Protein AF-A0AAW9BDJ7-F1 (afdb_monomer)

Secondary structure (DSSP, 8-state):
-HHHHHHHHHHHHHHHHHHHHHHHH-SSHHHHHHHHHHHHHHHHHHHHHHHHS-HHHHHHHHHHHHHHHHHHHHHHHHT--GGG----THHHHHHHHHHHHHHHHHHT-

Foldseek 3Di:
DVVVVVVVVVLVVVLVVQLVVLVVPDPDPVSSVVSNVVSVVVSVVVVVVVVVPPVVVVCVVVVLLVVLLVQLLVCLVVVHDLVPQPDDDPSNVSSSNSNVVNVVVVVVD

Sequence (109 aa):
MQRIVDLALVVILTSVCSVAWIFFSTKSIWVFFELFVFTMLGFGLLYGLLQKADPKHFDFVLNHIDEIKKEGKDACLSGAPKESNPYSGVDGDLWEAGYTASNNKKIKQ

Solvent-accessible surface area (backbone atoms only — not comparable to full-atom values): 6002 Å² total; per-residue (Å²): 113,68,68,61,53,54,52,51,49,52,54,51,52,55,48,53,53,51,53,52,49,42,61,77,69,46,94,43,73,67,60,34,52,53,54,50,51,54,50,51,51,52,51,52,51,52,51,51,50,59,68,64,50,52,67,65,61,54,48,51,54,52,50,51,51,52,49,40,18,46,52,21,26,51,37,43,73,74,64,53,62,82,86,70,61,92,51,68,66,73,59,24,54,40,18,48,52,22,20,52,58,41,47,58,52,62,74,74,108

Radius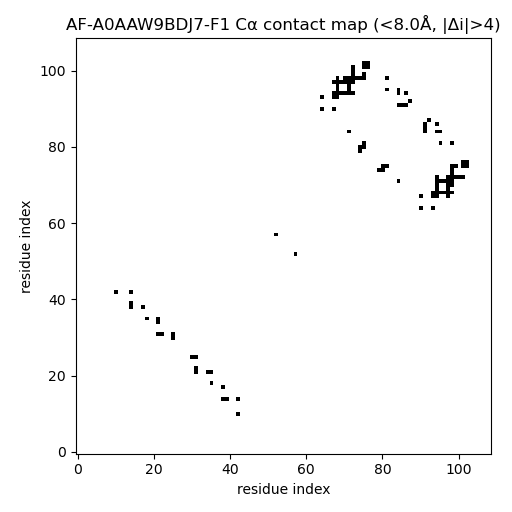 of gyration: 21.97 Å; Cα contacts (8 Å, |Δi|>4): 63; chains: 1; bounding box: 51×30×53 Å

pLDDT: mean 75.26, std 12.46, range [42.5, 93.06]

Mean predicted aligned error: 14.73 Å

Structure (mmCIF, N/CA/C/O backbone):
data_AF-A0AAW9BDJ7-F1
#
_entry.id   AF-A0AAW9BDJ7-F1
#
loop_
_atom_site.group_PDB
_atom_site.id
_atom_site.type_symbol
_atom_site.label_atom_id
_atom_site.label_alt_id
_atom_site.label_comp_id
_atom_site.label_asym_id
_atom_site.label_entity_id
_atom_site.label_seq_id
_atom_site.pdbx_PDB_ins_code
_atom_site.Cartn_x
_atom_site.Cartn_y
_atom_site.Cartn_z
_atom_site.occupancy
_atom_site.B_iso_or_equiv
_atom_site.auth_seq_id
_atom_site.auth_comp_id
_atom_site.auth_asym_id
_atom_site.auth_atom_id
_atom_site.pdbx_PDB_model_num
ATOM 1 N N . MET A 1 1 ? 9.753 9.381 8.908 1.00 43.62 1 MET A N 1
ATOM 2 C CA . MET A 1 1 ? 11.111 8.898 8.556 1.00 43.62 1 MET A CA 1
ATOM 3 C C . MET A 1 1 ? 11.110 7.412 8.186 1.00 43.62 1 MET A C 1
ATOM 5 O O . MET A 1 1 ? 11.574 7.090 7.106 1.00 43.62 1 MET A O 1
ATOM 9 N N . GLN A 1 2 ? 10.502 6.529 8.988 1.00 42.50 2 GLN A N 1
ATOM 10 C CA . GLN A 1 2 ? 10.445 5.078 8.720 1.00 42.50 2 GLN A CA 1
ATOM 11 C C . GLN A 1 2 ? 9.732 4.693 7.403 1.00 42.50 2 GLN A C 1
ATOM 13 O O . GLN A 1 2 ? 10.242 3.879 6.649 1.00 42.50 2 GLN A O 1
ATOM 18 N N . ARG A 1 3 ? 8.637 5.376 7.040 1.00 47.06 3 ARG A N 1
ATOM 19 C CA . ARG A 1 3 ? 7.905 5.119 5.779 1.00 47.06 3 ARG A CA 1
ATOM 20 C C . ARG A 1 3 ? 8.672 5.496 4.498 1.00 47.06 3 ARG A C 1
ATOM 22 O O . ARG A 1 3 ? 8.470 4.871 3.466 1.00 47.06 3 ARG A O 1
ATOM 29 N N . ILE A 1 4 ? 9.567 6.490 4.553 1.00 51.16 4 ILE A N 1
ATOM 30 C CA . ILE A 1 4 ? 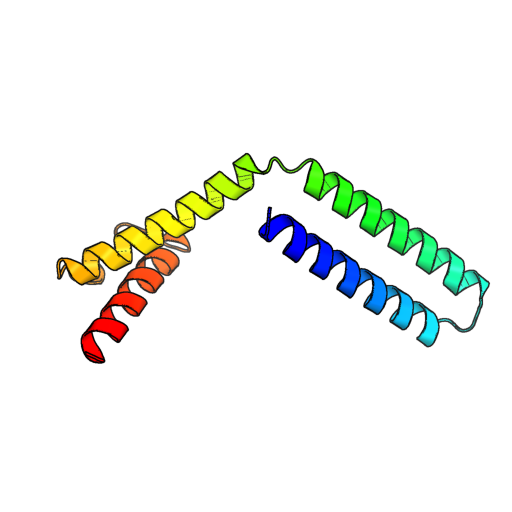10.443 6.845 3.414 1.00 51.16 4 ILE A CA 1
ATOM 31 C C . ILE A 1 4 ? 11.490 5.743 3.201 1.00 51.16 4 ILE A C 1
ATOM 33 O O . ILE A 1 4 ? 11.837 5.433 2.065 1.00 51.16 4 ILE A O 1
ATOM 37 N N . VAL A 1 5 ? 11.945 5.116 4.292 1.00 53.28 5 VAL A N 1
ATOM 38 C CA . VAL A 1 5 ? 12.860 3.969 4.250 1.00 53.28 5 VAL A CA 1
ATOM 39 C C . VAL A 1 5 ? 12.170 2.752 3.626 1.00 53.28 5 VAL A C 1
ATOM 41 O O . VAL A 1 5 ? 12.764 2.132 2.749 1.00 53.28 5 VAL A O 1
ATOM 44 N N . ASP A 1 6 ? 10.909 2.468 3.977 1.00 59.09 6 ASP A N 1
ATOM 45 C CA . ASP A 1 6 ? 10.147 1.347 3.392 1.00 59.09 6 ASP A CA 1
ATOM 46 C C . ASP A 1 6 ? 9.923 1.513 1.881 1.00 59.09 6 ASP A C 1
ATOM 48 O O . ASP A 1 6 ? 10.082 0.573 1.103 1.00 59.09 6 ASP A O 1
ATOM 52 N N . LEU A 1 7 ? 9.611 2.731 1.440 1.00 59.84 7 LEU A N 1
ATOM 53 C CA . LEU A 1 7 ? 9.357 3.041 0.034 1.00 59.84 7 LEU A CA 1
ATOM 54 C C . LEU A 1 7 ? 10.639 2.997 -0.809 1.00 59.84 7 LEU A C 1
ATOM 56 O O . LEU A 1 7 ? 10.636 2.475 -1.924 1.00 59.84 7 LEU A O 1
ATOM 60 N N . ALA A 1 8 ? 11.753 3.482 -0.253 1.00 65.06 8 ALA A N 1
ATOM 61 C CA . ALA A 1 8 ? 13.069 3.340 -0.865 1.00 65.06 8 ALA A CA 1
ATOM 62 C C . ALA A 1 8 ? 13.448 1.859 -1.028 1.00 65.06 8 ALA A C 1
ATOM 64 O O . ALA A 1 8 ? 13.987 1.475 -2.063 1.00 65.06 8 ALA A O 1
ATOM 65 N N . LEU A 1 9 ? 13.109 1.015 -0.051 1.00 67.62 9 LEU A N 1
ATOM 66 C CA . LEU A 1 9 ? 13.369 -0.425 -0.089 1.00 67.62 9 LEU A CA 1
ATOM 67 C C . LEU A 1 9 ? 12.587 -1.119 -1.213 1.00 67.62 9 LEU A C 1
ATOM 69 O O . LEU A 1 9 ? 13.159 -1.920 -1.950 1.00 67.62 9 LEU A O 1
ATOM 73 N N . VAL A 1 10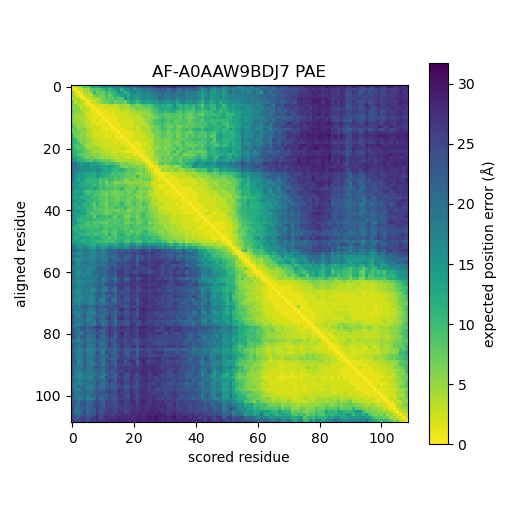 ? 11.314 -0.759 -1.408 1.00 71.88 10 VAL A N 1
ATOM 74 C CA . VAL A 1 10 ? 10.490 -1.262 -2.523 1.00 71.88 10 VAL A CA 1
ATOM 75 C C . VAL A 1 10 ? 11.064 -0.837 -3.877 1.00 71.88 10 VAL A C 1
ATOM 77 O O . VAL A 1 10 ? 11.152 -1.656 -4.794 1.00 71.88 10 VAL A O 1
ATOM 80 N N . VAL A 1 11 ? 11.509 0.416 -4.009 1.00 70.25 11 VAL A N 1
ATOM 81 C CA . VAL A 1 11 ? 12.138 0.925 -5.242 1.00 70.25 11 VAL A CA 1
ATOM 82 C C . VAL A 1 11 ? 13.464 0.209 -5.529 1.00 70.25 11 VAL A C 1
ATOM 84 O O . VAL A 1 11 ? 13.728 -0.177 -6.665 1.00 70.25 11 VAL A O 1
ATOM 87 N N . ILE A 1 12 ? 14.283 -0.036 -4.504 1.00 73.50 12 ILE A N 1
ATOM 88 C CA . ILE A 1 12 ? 15.545 -0.773 -4.649 1.00 73.50 12 ILE A CA 1
ATOM 89 C C . ILE A 1 12 ? 15.277 -2.225 -5.062 1.00 73.50 12 ILE A C 1
ATOM 91 O O . ILE A 1 12 ? 15.895 -2.712 -6.006 1.00 73.50 12 ILE A O 1
ATOM 95 N N . LEU A 1 13 ? 14.334 -2.908 -4.405 1.00 78.81 13 LEU A N 1
ATOM 96 C CA . LEU A 1 13 ? 14.019 -4.309 -4.693 1.00 78.81 13 LEU A CA 1
ATOM 97 C C . LEU A 1 13 ? 13.481 -4.483 -6.121 1.00 78.81 13 LEU A C 1
ATOM 99 O O . LEU A 1 13 ? 13.944 -5.346 -6.863 1.00 78.81 13 LEU A O 1
ATOM 103 N N . THR A 1 14 ? 12.545 -3.624 -6.530 1.00 73.81 14 THR A N 1
ATOM 104 C CA . THR A 1 14 ? 11.976 -3.644 -7.887 1.00 73.81 14 THR A CA 1
ATOM 105 C C . THR A 1 14 ? 13.019 -3.315 -8.953 1.00 73.81 14 THR A C 1
ATOM 107 O O . THR A 1 14 ? 13.021 -3.946 -10.013 1.00 73.81 14 THR A O 1
ATOM 110 N N . SER A 1 15 ? 13.954 -2.405 -8.666 1.00 69.88 15 SER A N 1
ATOM 111 C CA . SER A 1 15 ? 15.084 -2.108 -9.549 1.00 69.88 15 SER A CA 1
ATOM 112 C C . SER A 1 15 ? 16.020 -3.309 -9.708 1.00 69.88 15 SER A C 1
ATOM 114 O O . SER A 1 15 ? 16.269 -3.743 -10.832 1.00 69.88 15 SER A O 1
ATOM 116 N N . VAL A 1 16 ? 16.449 -3.939 -8.609 1.00 76.62 16 VAL A N 1
ATOM 117 C CA . VAL A 1 16 ? 17.321 -5.130 -8.643 1.00 76.62 16 VAL A CA 1
ATOM 118 C C . VAL A 1 16 ? 16.668 -6.286 -9.404 1.00 76.62 16 VAL A C 1
ATOM 120 O O . VAL A 1 16 ? 17.315 -6.904 -10.251 1.00 76.62 16 VAL A O 1
ATOM 123 N N . CYS A 1 17 ? 15.381 -6.553 -9.165 1.00 77.56 17 CYS A N 1
ATOM 124 C CA . CYS A 1 17 ? 14.642 -7.588 -9.891 1.00 77.56 17 CYS A CA 1
ATOM 125 C C . CYS A 1 17 ? 14.535 -7.283 -11.391 1.00 77.56 17 CYS A C 1
ATOM 127 O O . CYS A 1 17 ? 14.697 -8.187 -12.209 1.00 77.56 17 CYS A O 1
ATOM 129 N N . SER A 1 18 ? 14.314 -6.019 -11.760 1.00 70.38 18 SER A N 1
ATOM 130 C CA . SER A 1 18 ? 14.229 -5.600 -13.164 1.00 70.38 18 SER A CA 1
ATOM 131 C C . SER A 1 18 ? 15.576 -5.751 -13.874 1.00 70.38 18 SER A C 1
ATOM 133 O O . SER A 1 18 ? 15.639 -6.302 -14.969 1.00 70.38 18 SER A O 1
ATOM 135 N N . VAL A 1 19 ? 16.674 -5.343 -13.230 1.00 72.62 19 VAL A N 1
ATOM 136 C CA . VAL A 1 19 ? 18.035 -5.483 -13.773 1.00 72.62 19 VAL A CA 1
ATOM 137 C C . VAL A 1 19 ? 18.421 -6.954 -13.934 1.00 72.62 19 VAL A C 1
ATOM 139 O O . VAL A 1 19 ? 18.958 -7.334 -14.976 1.00 72.62 19 VAL A O 1
ATOM 142 N N . ALA A 1 20 ? 18.105 -7.796 -12.945 1.00 76.69 20 ALA A N 1
ATOM 143 C CA . ALA A 1 20 ? 18.335 -9.236 -13.028 1.00 76.69 20 ALA A CA 1
ATOM 144 C C . ALA A 1 20 ? 17.542 -9.863 -14.186 1.00 76.69 20 ALA A C 1
ATOM 146 O O . ALA A 1 20 ? 18.095 -10.631 -14.970 1.00 76.69 20 ALA A O 1
ATOM 147 N N . TRP A 1 21 ? 16.269 -9.493 -14.345 1.00 73.44 21 TRP A N 1
ATOM 148 C CA . TRP A 1 21 ? 15.435 -9.974 -15.446 1.00 73.44 21 TRP A CA 1
ATOM 149 C C . TRP A 1 21 ? 15.981 -9.571 -16.819 1.00 73.44 21 TRP A C 1
ATOM 151 O O . TRP A 1 21 ? 16.045 -10.401 -17.728 1.00 73.44 21 TRP A O 1
ATOM 161 N N . ILE A 1 22 ? 16.416 -8.318 -16.976 1.00 71.25 22 ILE A N 1
ATOM 162 C CA . ILE A 1 22 ? 17.025 -7.831 -18.220 1.00 71.25 22 ILE A CA 1
ATOM 163 C C . ILE A 1 22 ? 18.288 -8.646 -18.522 1.00 71.25 22 ILE A C 1
ATOM 165 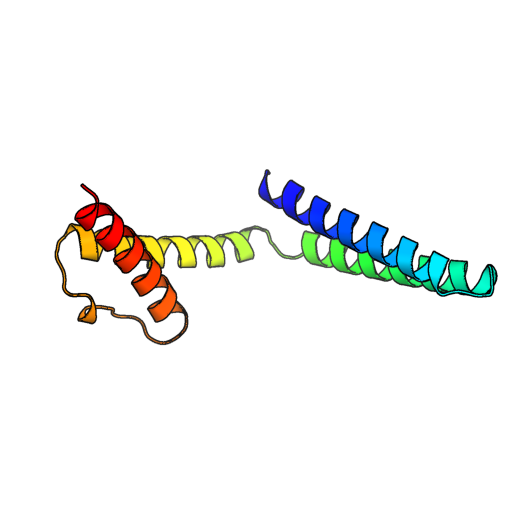O O . ILE A 1 22 ? 18.410 -9.174 -19.622 1.00 71.25 22 ILE A O 1
ATOM 169 N N . PHE A 1 23 ? 19.163 -8.861 -17.532 1.00 73.94 23 PHE A N 1
ATOM 170 C CA . PHE A 1 23 ? 20.376 -9.671 -17.692 1.00 73.94 23 PHE A CA 1
ATOM 171 C C . PHE A 1 23 ? 20.087 -11.098 -18.182 1.00 73.94 23 PHE A C 1
ATOM 173 O O . PHE A 1 23 ? 20.734 -11.568 -19.115 1.00 73.94 23 PHE A O 1
ATOM 180 N N . PHE A 1 24 ? 19.091 -11.774 -17.600 1.00 74.44 24 PHE A N 1
ATOM 181 C CA . PHE A 1 24 ? 18.731 -13.141 -17.994 1.00 74.44 24 PHE A CA 1
ATOM 182 C C . PHE A 1 24 ? 17.996 -13.231 -19.340 1.00 74.44 24 PHE A C 1
ATOM 184 O O . PHE A 1 24 ? 18.028 -14.283 -19.979 1.00 74.44 24 PHE A O 1
ATOM 191 N N . SER A 1 25 ? 17.325 -12.163 -19.778 1.00 70.19 25 SER A N 1
ATOM 192 C CA . SER A 1 25 ? 16.487 -12.174 -20.986 1.00 70.19 25 SER A CA 1
ATOM 193 C C . SER A 1 25 ? 17.188 -11.648 -22.241 1.00 70.19 25 SER A C 1
ATOM 195 O O . SER A 1 25 ? 16.806 -12.014 -23.356 1.00 70.19 25 SER A O 1
ATOM 197 N N . THR A 1 26 ? 18.229 -10.822 -22.105 1.00 69.31 26 THR A N 1
ATOM 198 C CA . THR A 1 26 ? 18.932 -10.256 -23.264 1.00 69.31 26 THR A CA 1
ATOM 199 C C . THR A 1 26 ? 20.024 -11.167 -23.816 1.00 69.31 26 THR A C 1
ATOM 201 O O . THR A 1 26 ? 20.928 -11.592 -23.108 1.00 69.31 26 THR A O 1
ATOM 204 N N . LYS A 1 27 ? 19.994 -11.392 -25.136 1.00 70.25 27 LYS A N 1
ATOM 205 C CA . LYS A 1 27 ? 21.028 -12.137 -25.882 1.00 70.25 27 LYS A CA 1
ATOM 206 C C . LYS A 1 27 ? 22.219 -11.274 -26.325 1.00 70.25 27 LYS A C 1
ATOM 208 O O . LYS A 1 27 ? 23.168 -11.797 -26.897 1.00 70.25 27 LYS A O 1
ATOM 213 N N . SER A 1 28 ? 22.150 -9.958 -26.117 1.00 80.00 28 SER A N 1
ATOM 214 C CA . SER A 1 28 ? 23.157 -8.987 -26.554 1.00 80.00 28 SER A CA 1
ATOM 215 C C . SER A 1 28 ? 23.453 -7.985 -25.446 1.00 80.00 28 SER A C 1
ATOM 217 O O . SER A 1 28 ? 22.532 -7.412 -24.861 1.00 80.00 28 SER A O 1
ATOM 219 N N . ILE A 1 29 ? 24.745 -7.738 -25.218 1.00 75.31 29 ILE A N 1
ATOM 220 C CA . ILE A 1 29 ? 25.247 -6.783 -24.223 1.00 75.31 29 ILE A CA 1
ATOM 221 C C . ILE A 1 29 ? 24.766 -5.349 -24.511 1.00 75.31 29 ILE A C 1
ATOM 223 O O . ILE A 1 29 ? 24.506 -4.587 -23.589 1.00 75.31 29 ILE A O 1
ATOM 227 N N . TRP A 1 30 ? 24.570 -4.992 -25.783 1.00 71.75 30 TRP A N 1
ATOM 228 C CA . TRP A 1 30 ? 24.089 -3.664 -26.179 1.00 71.75 30 TRP A CA 1
ATOM 229 C C . TRP A 1 30 ? 22.617 -3.448 -25.809 1.00 71.75 30 TRP A C 1
ATOM 231 O O . TRP A 1 30 ? 22.270 -2.414 -25.247 1.00 71.75 30 TRP A O 1
ATOM 241 N N . VAL A 1 31 ? 21.775 -4.465 -26.027 1.00 73.31 31 VAL A N 1
ATOM 242 C CA . VAL A 1 31 ? 20.348 -4.438 -25.654 1.00 73.31 31 VAL A CA 1
ATOM 243 C C . VAL A 1 31 ? 20.187 -4.418 -24.131 1.00 73.31 31 VAL A C 1
ATOM 245 O O . VAL A 1 31 ? 19.290 -3.758 -23.611 1.00 73.31 31 VAL A O 1
ATOM 248 N N . PHE A 1 32 ? 21.087 -5.094 -23.408 1.00 76.44 32 PHE A N 1
ATOM 249 C CA . PHE A 1 32 ? 21.154 -5.012 -21.950 1.00 76.44 32 PHE A CA 1
ATOM 250 C C . PHE A 1 32 ? 21.387 -3.571 -21.480 1.00 76.44 32 PHE A C 1
ATOM 252 O O . PHE A 1 32 ? 20.627 -3.075 -20.650 1.00 76.44 32 PHE A O 1
ATOM 259 N N . PHE A 1 33 ? 22.399 -2.883 -22.023 1.00 75.44 33 PHE A N 1
ATOM 260 C CA . PHE A 1 33 ? 22.720 -1.513 -21.616 1.00 75.44 33 PHE A CA 1
ATOM 261 C C . PHE A 1 33 ? 21.611 -0.514 -21.961 1.00 75.44 33 PHE A C 1
ATOM 263 O O . PHE A 1 33 ? 21.297 0.334 -21.127 1.00 75.44 33 PHE A O 1
ATOM 270 N N . GLU A 1 34 ? 20.977 -0.627 -23.130 1.00 77.81 34 GLU A N 1
ATOM 271 C CA . GLU A 1 34 ? 19.835 0.228 -23.480 1.00 77.81 34 GLU A CA 1
ATOM 272 C C . GLU A 1 34 ? 18.673 0.046 -22.496 1.00 77.81 34 GLU A C 1
ATOM 274 O O . GLU A 1 34 ? 18.208 1.019 -21.899 1.00 77.81 34 GLU A O 1
ATOM 279 N N . LEU A 1 35 ? 18.244 -1.199 -22.259 1.00 77.06 35 LEU A N 1
ATOM 280 C CA . LEU A 1 35 ? 17.155 -1.495 -21.324 1.00 77.06 35 LEU A CA 1
ATOM 281 C C . LEU A 1 35 ? 17.499 -1.073 -19.893 1.00 77.06 35 LEU A C 1
ATOM 283 O O . LEU A 1 35 ? 16.646 -0.533 -19.188 1.00 77.06 35 LEU A O 1
ATOM 287 N N . PHE A 1 36 ? 18.748 -1.269 -19.471 1.00 76.31 36 PHE A N 1
ATOM 288 C CA . PHE A 1 36 ? 19.232 -0.844 -18.162 1.00 76.31 36 PHE A CA 1
ATOM 289 C C . PHE A 1 36 ? 19.136 0.678 -17.986 1.00 76.31 36 PHE A C 1
ATOM 291 O O . PHE A 1 36 ? 18.600 1.147 -16.981 1.00 76.31 36 PHE A O 1
ATOM 298 N N . VAL A 1 37 ? 19.588 1.458 -18.975 1.00 80.94 37 VAL A N 1
ATOM 299 C CA . VAL A 1 37 ? 19.523 2.928 -18.937 1.00 80.94 37 VAL A CA 1
ATOM 300 C C . VAL A 1 37 ? 18.074 3.417 -18.920 1.00 80.94 37 VAL A C 1
ATOM 302 O O . VAL A 1 37 ? 17.733 4.258 -18.088 1.00 80.94 37 VAL A O 1
ATOM 305 N N . PHE A 1 38 ? 17.197 2.865 -19.766 1.00 80.56 38 PHE A N 1
ATOM 306 C CA . PHE A 1 38 ? 15.769 3.215 -19.759 1.00 80.56 38 PHE A CA 1
ATOM 307 C C . PHE A 1 38 ? 15.103 2.915 -18.414 1.00 80.56 38 PHE A C 1
ATOM 309 O O . PHE A 1 38 ? 14.343 3.735 -17.896 1.00 80.56 38 PHE A O 1
ATOM 316 N N . THR A 1 39 ? 15.430 1.769 -17.820 1.00 77.75 39 THR A N 1
ATOM 317 C CA . THR A 1 39 ? 14.899 1.353 -16.518 1.00 77.75 39 THR A CA 1
ATOM 318 C C . THR A 1 39 ? 15.360 2.304 -15.411 1.00 77.75 39 THR A C 1
ATOM 320 O O . THR A 1 39 ? 14.541 2.785 -14.629 1.00 77.75 39 THR A O 1
ATOM 323 N N . MET A 1 40 ? 16.649 2.658 -15.382 1.00 76.81 40 MET A N 1
ATOM 324 C CA . MET A 1 40 ? 17.200 3.611 -14.412 1.00 76.81 40 MET A CA 1
ATOM 325 C C . MET A 1 40 ? 16.605 5.017 -14.554 1.00 76.81 40 MET A C 1
ATOM 327 O O . MET A 1 40 ? 16.286 5.649 -13.546 1.00 76.81 40 MET A O 1
ATOM 331 N N . LEU A 1 41 ? 16.399 5.501 -15.783 1.00 82.69 41 LEU A N 1
ATOM 332 C CA . LEU A 1 41 ? 15.732 6.783 -16.035 1.00 82.69 41 LEU A CA 1
ATOM 333 C C . LEU A 1 41 ? 14.272 6.769 -15.562 1.00 82.69 41 LEU A C 1
ATOM 335 O O . LEU A 1 41 ? 13.823 7.727 -14.930 1.00 82.69 41 LEU A O 1
ATOM 339 N N . GLY A 1 42 ? 13.550 5.671 -15.808 1.00 81.00 42 GLY A N 1
ATOM 340 C CA . GLY A 1 42 ? 12.186 5.472 -15.316 1.00 81.00 42 GLY A CA 1
ATOM 341 C C . GLY A 1 42 ? 12.106 5.493 -13.789 1.00 81.00 42 GLY A C 1
ATOM 342 O O . GLY A 1 42 ? 11.274 6.205 -13.226 1.00 81.00 42 GLY A O 1
ATOM 343 N N . PHE A 1 43 ? 13.017 4.791 -13.106 1.00 76.88 43 PHE A N 1
ATOM 344 C CA . PHE A 1 43 ? 13.105 4.824 -11.644 1.00 76.88 43 PHE A CA 1
ATOM 345 C C . PHE A 1 43 ? 13.476 6.208 -11.106 1.00 76.88 43 PHE A C 1
ATOM 347 O O . PHE A 1 43 ? 12.892 6.644 -10.117 1.00 76.88 43 PHE A O 1
ATOM 354 N N . GLY A 1 44 ? 14.392 6.927 -11.761 1.00 75.50 44 GLY A N 1
ATOM 355 C CA . GLY A 1 44 ? 14.754 8.296 -11.385 1.00 75.50 44 GLY A CA 1
ATOM 356 C C . GLY A 1 44 ? 13.575 9.268 -11.484 1.00 75.50 44 GLY A C 1
ATOM 357 O O . GLY A 1 44 ? 13.349 10.061 -10.569 1.00 75.50 44 GLY A O 1
ATOM 358 N N . LEU A 1 45 ? 12.777 9.168 -12.552 1.00 79.88 45 LEU A N 1
ATOM 359 C CA . LEU A 1 45 ? 11.548 9.951 -12.719 1.00 79.88 45 LEU A CA 1
ATOM 360 C C . LEU A 1 45 ? 10.495 9.593 -11.669 1.00 79.88 45 LEU A C 1
ATOM 362 O O . LEU A 1 45 ? 9.919 10.492 -11.057 1.00 79.88 45 LEU A O 1
ATOM 366 N N . LEU A 1 46 ? 10.274 8.299 -11.425 1.00 73.50 46 LEU A N 1
ATOM 367 C CA . LEU A 1 46 ? 9.338 7.823 -10.410 1.00 73.50 46 LEU A CA 1
ATOM 368 C C . LEU A 1 46 ? 9.741 8.325 -9.018 1.00 73.50 46 LEU A C 1
ATOM 370 O O . LEU A 1 46 ? 8.920 8.887 -8.303 1.00 73.50 46 LEU A O 1
ATOM 374 N N . TYR A 1 47 ? 11.019 8.201 -8.662 1.00 68.62 47 TYR A N 1
ATOM 375 C CA . TYR A 1 47 ? 11.559 8.688 -7.398 1.00 68.62 47 TYR A CA 1
ATOM 376 C C . TYR A 1 47 ? 11.427 10.211 -7.258 1.00 68.62 47 TYR A C 1
ATOM 378 O O . TYR A 1 47 ? 11.002 10.695 -6.212 1.00 68.62 47 TYR A O 1
ATOM 386 N N . GLY A 1 48 ?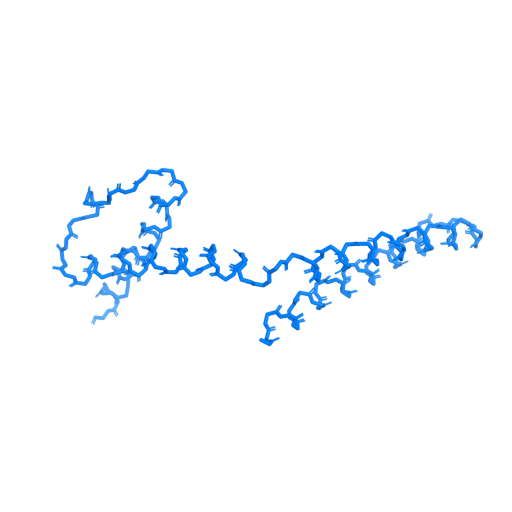 11.715 10.975 -8.316 1.00 70.31 48 GLY A N 1
ATOM 387 C CA . GLY A 1 48 ? 11.529 12.429 -8.326 1.00 70.31 48 GLY A CA 1
ATOM 388 C C . GLY A 1 48 ? 10.064 12.855 -8.179 1.00 70.31 48 GLY A C 1
ATOM 389 O O . GLY A 1 48 ? 9.771 13.818 -7.470 1.00 70.31 48 GLY A O 1
ATOM 390 N N . LEU A 1 49 ? 9.132 12.122 -8.796 1.00 69.69 49 LEU A N 1
ATOM 391 C CA . LEU A 1 49 ? 7.692 12.323 -8.607 1.00 69.69 49 LEU A CA 1
ATOM 392 C C . LEU A 1 49 ? 7.261 11.984 -7.180 1.00 69.69 49 LEU A C 1
ATOM 394 O O . LEU A 1 49 ? 6.510 12.746 -6.581 1.00 69.69 49 LEU A O 1
ATOM 398 N N . LEU A 1 50 ? 7.777 10.895 -6.613 1.00 64.19 50 LEU A N 1
ATOM 399 C CA . LEU A 1 50 ? 7.520 10.508 -5.229 1.00 64.19 50 LEU A CA 1
ATOM 400 C C . LEU A 1 50 ? 8.089 11.501 -4.210 1.00 64.19 50 LEU A C 1
ATOM 402 O O . LEU A 1 50 ? 7.461 11.725 -3.184 1.00 64.19 50 LEU A O 1
ATOM 406 N N . GLN A 1 51 ? 9.231 12.131 -4.494 1.00 63.66 51 GLN A N 1
ATOM 407 C CA . GLN A 1 51 ? 9.749 13.224 -3.667 1.00 63.66 51 GLN A CA 1
ATOM 408 C C . GLN A 1 51 ? 8.922 14.510 -3.792 1.00 63.66 51 GLN A C 1
ATOM 410 O O . GLN A 1 51 ? 8.828 15.270 -2.831 1.00 63.66 51 GLN A O 1
ATOM 415 N N . LYS A 1 52 ? 8.351 14.779 -4.974 1.00 60.59 52 LYS A N 1
ATOM 416 C CA . LYS A 1 52 ? 7.485 15.944 -5.215 1.00 60.59 52 LYS A CA 1
ATOM 417 C C . LYS A 1 52 ? 6.059 15.757 -4.715 1.00 60.59 52 LYS A C 1
ATOM 419 O O . LYS A 1 52 ? 5.370 16.755 -4.513 1.00 60.59 52 LYS A O 1
ATOM 424 N N . ALA A 1 53 ? 5.603 14.521 -4.551 1.00 58.94 53 ALA A N 1
ATOM 425 C CA . ALA A 1 53 ? 4.329 14.249 -3.924 1.00 58.94 53 ALA A CA 1
ATOM 426 C C . ALA A 1 53 ? 4.439 14.655 -2.449 1.00 58.94 53 ALA A C 1
ATOM 428 O O . ALA A 1 53 ? 5.156 14.030 -1.671 1.00 58.94 53 ALA A O 1
ATOM 429 N N . ASP A 1 54 ? 3.797 15.774 -2.108 1.00 52.94 54 ASP A N 1
ATOM 430 C CA . ASP A 1 54 ? 3.916 16.409 -0.800 1.00 52.94 54 ASP A CA 1
ATOM 431 C C . ASP A 1 54 ? 3.595 15.378 0.298 1.00 52.94 54 ASP A C 1
ATOM 433 O O . ASP A 1 54 ? 2.485 14.826 0.300 1.00 52.94 54 ASP A O 1
ATOM 437 N N . PRO A 1 55 ? 4.522 15.088 1.233 1.00 55.88 55 PRO A N 1
ATOM 438 C CA . PRO A 1 55 ? 4.264 14.159 2.329 1.00 55.88 55 PRO A CA 1
ATOM 439 C C . PRO A 1 55 ? 3.004 14.537 3.120 1.00 55.88 55 PRO A C 1
ATOM 441 O O . PRO A 1 55 ? 2.341 13.655 3.654 1.00 55.88 55 PRO A O 1
ATOM 444 N N . LYS A 1 56 ? 2.602 15.817 3.112 1.00 52.44 56 LYS A N 1
ATOM 445 C CA . LYS A 1 56 ? 1.357 16.290 3.734 1.00 52.44 56 LYS A CA 1
ATOM 446 C C . LYS A 1 56 ? 0.088 15.769 3.062 1.00 52.44 56 LYS A C 1
ATOM 448 O O . LYS A 1 56 ? -0.920 15.599 3.739 1.00 52.44 56 LYS A O 1
ATOM 453 N N . HIS A 1 57 ? 0.109 15.530 1.752 1.00 54.06 57 HIS A N 1
ATOM 454 C CA . HIS A 1 57 ? -1.059 15.023 1.029 1.00 54.06 57 HIS A CA 1
ATOM 455 C C . HIS A 1 57 ? -1.280 13.533 1.318 1.00 54.06 57 HIS A C 1
ATOM 457 O O . HIS A 1 57 ? -2.412 13.099 1.516 1.00 54.06 57 HIS A O 1
ATOM 463 N N . PHE A 1 58 ? -0.193 12.766 1.445 1.00 52.78 58 PHE A N 1
ATOM 464 C CA . PHE A 1 58 ? -0.255 11.379 1.909 1.00 52.78 58 PHE A CA 1
ATOM 465 C C . PHE A 1 58 ? -0.583 11.270 3.400 1.00 52.78 58 PHE A C 1
ATOM 467 O O . PHE A 1 58 ? -1.371 10.403 3.770 1.00 52.78 58 PHE A O 1
ATOM 474 N N . ASP A 1 59 ? -0.041 12.153 4.243 1.00 54.59 59 ASP A N 1
ATOM 475 C CA . ASP A 1 59 ? -0.400 12.203 5.663 1.00 54.59 59 ASP A CA 1
ATOM 476 C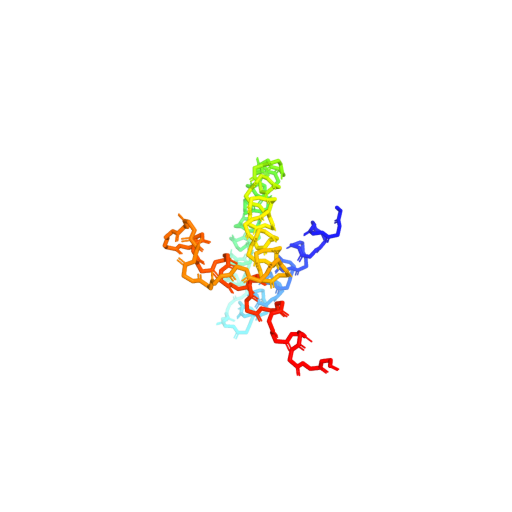 C . ASP A 1 59 ? -1.873 12.576 5.851 1.00 54.59 59 ASP A C 1
ATOM 478 O O . ASP A 1 59 ? -2.524 11.990 6.701 1.00 54.59 59 ASP A O 1
ATOM 482 N N . PHE A 1 60 ? -2.445 13.469 5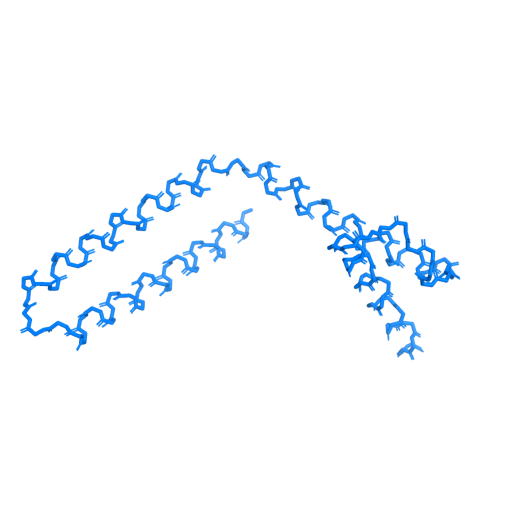.037 1.00 55.50 60 PHE A N 1
ATOM 483 C CA . PHE A 1 60 ? -3.876 13.781 5.095 1.00 55.50 60 PHE A CA 1
ATOM 484 C C . PHE A 1 60 ? -4.748 12.551 4.803 1.00 55.50 60 PHE A C 1
ATOM 486 O O . PHE A 1 60 ? -5.638 12.233 5.586 1.00 55.50 60 PHE A O 1
ATOM 493 N N . VAL A 1 61 ? -4.461 11.820 3.720 1.00 60.50 61 VAL A N 1
ATOM 494 C CA . VAL A 1 61 ? -5.231 10.619 3.354 1.00 60.50 61 VAL A CA 1
ATOM 495 C C . VAL A 1 61 ? -5.042 9.502 4.385 1.00 60.50 61 VAL A C 1
ATOM 497 O O . VAL A 1 61 ? -6.009 8.856 4.772 1.00 60.50 61 VAL A O 1
ATOM 500 N N . LEU A 1 62 ? -3.818 9.278 4.871 1.00 62.41 62 LEU A N 1
ATOM 501 C CA . LEU A 1 62 ? -3.549 8.239 5.871 1.00 62.41 62 LEU A CA 1
ATOM 502 C C . LEU A 1 62 ? -4.123 8.591 7.247 1.00 62.41 62 LEU A C 1
ATOM 504 O O . LEU A 1 62 ? -4.664 7.706 7.904 1.00 62.41 62 LEU A O 1
ATOM 508 N N . ASN A 1 63 ? -4.065 9.861 7.654 1.00 72.88 63 ASN A N 1
ATOM 509 C CA . ASN A 1 63 ? -4.715 10.327 8.877 1.00 72.88 63 ASN A CA 1
ATOM 510 C C . ASN A 1 63 ? -6.229 10.155 8.772 1.00 72.88 63 ASN A C 1
ATOM 512 O O . ASN A 1 63 ? -6.834 9.666 9.715 1.00 72.88 63 ASN A O 1
ATOM 516 N N . HIS A 1 64 ? -6.823 10.452 7.614 1.00 78.12 64 HIS A N 1
ATOM 517 C CA . HIS A 1 64 ? -8.253 10.256 7.400 1.00 78.12 64 HIS A CA 1
ATOM 518 C C . HIS A 1 64 ? -8.656 8.772 7.476 1.00 78.12 64 HIS A C 1
ATOM 520 O O . HIS A 1 64 ? -9.627 8.416 8.140 1.00 78.12 64 HIS A O 1
ATOM 526 N N . ILE A 1 65 ? -7.860 7.880 6.876 1.00 83.44 65 ILE A N 1
ATOM 527 C CA . ILE A 1 65 ? -8.060 6.424 6.965 1.00 83.44 65 ILE A CA 1
ATOM 528 C C . ILE A 1 65 ? -7.968 5.933 8.420 1.00 83.44 65 ILE A C 1
ATOM 530 O O . ILE A 1 65 ? -8.772 5.097 8.847 1.00 83.44 65 ILE A O 1
ATOM 534 N N . ASP A 1 66 ? -6.976 6.410 9.175 1.00 82.94 66 ASP A N 1
ATOM 535 C CA . ASP A 1 66 ? -6.773 6.015 10.571 1.00 82.94 66 ASP A CA 1
ATOM 536 C C . ASP A 1 66 ? -7.859 6.597 11.492 1.00 82.94 66 ASP A C 1
ATOM 538 O O . ASP A 1 66 ? -8.294 5.916 12.424 1.00 82.94 66 ASP A O 1
ATOM 542 N N . GLU A 1 67 ? -8.351 7.804 11.205 1.00 87.56 67 GLU A N 1
ATOM 543 C CA . GLU A 1 67 ? -9.492 8.426 11.885 1.00 87.56 67 GLU A CA 1
ATOM 544 C C . GLU A 1 67 ? -10.771 7.608 11.686 1.00 87.56 67 GLU A C 1
ATOM 546 O O . GLU A 1 67 ? -11.377 7.194 12.675 1.00 87.56 67 GLU A O 1
ATOM 551 N N . ILE A 1 68 ? -11.124 7.252 10.447 1.00 88.44 68 ILE A N 1
ATOM 552 C CA . ILE A 1 68 ? -12.326 6.454 10.149 1.00 88.44 68 ILE A CA 1
ATOM 553 C C . ILE A 1 68 ? -12.263 5.073 10.826 1.00 88.44 68 ILE A C 1
ATOM 555 O O . ILE A 1 68 ? -13.232 4.611 11.438 1.00 88.44 68 ILE A O 1
ATOM 559 N N . LYS A 1 69 ? -11.103 4.402 10.788 1.00 88.56 69 LYS A N 1
ATOM 560 C CA . LYS A 1 69 ? -10.907 3.127 11.505 1.00 88.56 69 LYS A CA 1
ATOM 561 C C . LYS A 1 69 ? -11.043 3.287 13.016 1.00 88.56 69 LYS A C 1
ATOM 563 O O . LYS A 1 69 ? -11.553 2.387 13.691 1.00 88.56 69 LYS A O 1
ATOM 568 N N . LYS A 1 70 ? -10.549 4.397 13.568 1.00 89.38 70 LYS A N 1
ATOM 569 C CA . LYS A 1 70 ? -10.654 4.696 14.995 1.00 89.38 70 LYS A CA 1
ATOM 570 C C . LYS A 1 70 ? -12.107 4.942 15.393 1.00 89.38 70 LYS A C 1
ATOM 572 O O . LYS A 1 70 ? -12.534 4.381 16.395 1.00 89.38 70 LYS A O 1
ATOM 577 N N . GLU A 1 71 ? -12.875 5.666 14.586 1.00 89.38 71 GLU A N 1
ATOM 578 C CA . GLU A 1 71 ? -14.311 5.864 14.810 1.00 89.38 71 GLU A CA 1
ATOM 579 C C . GLU A 1 71 ? -15.068 4.532 14.867 1.00 89.38 71 GLU A C 1
ATOM 581 O O . GLU A 1 71 ? -15.834 4.301 15.803 1.00 89.38 71 GLU A O 1
ATOM 586 N N . GLY A 1 72 ? -14.800 3.610 13.934 1.00 89.19 72 GLY A N 1
ATOM 587 C CA . GLY A 1 72 ? -15.409 2.275 13.958 1.00 89.19 72 GLY A CA 1
ATOM 588 C C . GLY A 1 72 ? -15.022 1.462 15.191 1.00 89.19 72 GLY A C 1
ATOM 589 O O . GLY A 1 72 ? -15.860 0.805 15.816 1.00 89.19 72 GLY A O 1
ATOM 590 N N . LYS A 1 73 ? -13.755 1.541 15.608 1.00 90.25 73 LYS A N 1
ATOM 591 C CA . LYS A 1 73 ? -13.292 0.916 16.853 1.00 90.25 73 LYS A CA 1
ATOM 592 C C . LYS A 1 73 ? -14.013 1.494 18.076 1.00 90.25 73 LYS A C 1
ATOM 594 O O . LYS A 1 73 ? -14.438 0.719 18.934 1.00 90.25 73 LYS A O 1
ATOM 599 N N . ASP A 1 74 ? -14.129 2.816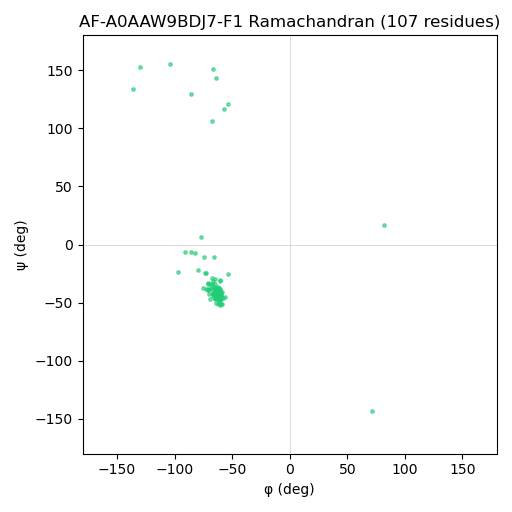 18.161 1.00 90.25 74 ASP A N 1
ATOM 600 C CA . ASP A 1 74 ? -14.725 3.519 19.299 1.00 90.25 74 ASP A CA 1
ATOM 601 C C . ASP A 1 74 ? -16.237 3.249 19.385 1.00 90.25 74 ASP A C 1
ATOM 603 O O . ASP A 1 74 ? -16.747 3.000 20.478 1.00 90.25 74 ASP A O 1
ATOM 607 N N . ALA A 1 75 ? -16.930 3.158 18.244 1.00 88.75 75 ALA A N 1
ATOM 608 C CA . ALA A 1 75 ? -18.324 2.719 18.163 1.00 88.75 75 ALA A CA 1
ATOM 609 C C . ALA A 1 75 ? -18.527 1.289 18.705 1.00 88.75 75 ALA A C 1
ATOM 611 O O . ALA A 1 75 ? -19.447 1.025 19.478 1.00 88.75 75 ALA A O 1
ATOM 612 N N . CYS A 1 76 ? -17.624 0.359 18.380 1.00 89.06 76 CYS A N 1
ATOM 613 C CA . CYS A 1 76 ? -17.671 -0.997 18.935 1.00 89.06 76 CYS A CA 1
ATOM 614 C C . CYS A 1 76 ? -17.421 -1.020 20.457 1.00 89.06 76 CYS A C 1
ATOM 616 O O . CYS A 1 76 ? -18.029 -1.797 21.206 1.00 89.06 76 CYS A O 1
ATOM 618 N N . LEU A 1 77 ? -16.516 -0.165 20.942 1.00 86.81 77 LEU A N 1
ATOM 619 C CA . LEU A 1 77 ? -16.222 -0.052 22.370 1.00 86.81 77 LEU A CA 1
ATOM 620 C C . LEU A 1 77 ? -17.398 0.547 23.149 1.00 86.81 77 LEU A C 1
ATOM 622 O O . LEU A 1 77 ? -17.697 0.048 24.235 1.00 86.81 77 LEU A O 1
ATOM 626 N N . SER A 1 78 ? -18.091 1.535 22.578 1.00 88.12 78 SER A N 1
ATOM 627 C CA . SER A 1 78 ? -19.297 2.142 23.156 1.00 88.12 78 SER A CA 1
ATOM 628 C C . SER A 1 78 ? -20.546 1.259 23.048 1.00 88.12 78 SER A C 1
ATOM 630 O O . SER A 1 78 ? -21.545 1.540 23.706 1.00 88.12 78 SER A O 1
ATOM 632 N N . GLY A 1 79 ? -20.483 0.165 22.278 1.00 84.88 79 GLY A N 1
ATOM 633 C CA . GLY A 1 79 ? -21.584 -0.783 22.103 1.00 84.88 79 GLY A CA 1
ATOM 634 C C . GLY A 1 79 ? -22.620 -0.347 21.066 1.00 84.88 79 GLY A C 1
ATOM 635 O O . GLY A 1 79 ? -23.725 -0.887 21.057 1.00 84.88 79 GLY A O 1
ATOM 636 N N . ALA A 1 80 ? -22.281 0.618 20.207 1.00 87.69 80 ALA A N 1
ATOM 637 C CA . ALA A 1 80 ? -23.116 0.986 19.073 1.00 87.69 80 ALA A CA 1
ATOM 638 C C . ALA A 1 80 ? -23.230 -0.194 18.086 1.00 87.69 80 ALA A C 1
ATOM 640 O O . ALA A 1 80 ? -22.253 -0.922 17.910 1.00 87.69 80 ALA A O 1
ATOM 641 N N . PRO A 1 81 ? -24.394 -0.407 17.448 1.00 85.31 81 PRO A N 1
ATOM 642 C CA . PRO A 1 81 ? -24.574 -1.469 16.460 1.00 85.31 81 PRO A CA 1
ATOM 643 C C . PRO A 1 81 ? -23.729 -1.208 15.203 1.00 85.31 81 PRO A C 1
ATOM 645 O O . PRO A 1 81 ? -23.493 -0.059 14.841 1.00 85.31 81 PRO A O 1
ATOM 648 N N . LYS A 1 82 ? -23.298 -2.263 14.499 1.00 84.62 82 LYS A N 1
ATOM 649 C CA . LYS A 1 82 ? -22.453 -2.133 13.293 1.00 84.62 82 LYS A CA 1
ATOM 650 C C . LYS A 1 82 ? -23.163 -1.337 12.187 1.00 84.62 82 LYS A C 1
ATOM 652 O O . LYS A 1 82 ? -22.530 -0.616 11.424 1.00 84.62 82 LYS A O 1
ATOM 657 N N . GLU A 1 83 ? -24.486 -1.432 12.147 1.00 88.12 83 GLU A N 1
ATOM 658 C CA . GLU A 1 83 ? -25.382 -0.729 11.230 1.00 88.12 83 GLU A CA 1
ATOM 659 C C . GLU A 1 83 ? -25.384 0.793 11.445 1.00 88.12 83 GLU A C 1
ATOM 661 O O . GLU A 1 83 ? -25.912 1.521 10.611 1.00 88.12 83 GLU A O 1
ATOM 666 N N . SER A 1 84 ? -24.781 1.294 12.533 1.00 87.38 84 SER A N 1
ATOM 667 C CA . SER A 1 84 ? -24.608 2.731 12.760 1.00 87.38 84 SER A CA 1
ATOM 668 C C . SER A 1 84 ? -23.479 3.349 11.930 1.00 87.38 84 SER A C 1
ATOM 670 O O . SER A 1 84 ? -23.128 4.502 12.179 1.00 87.38 84 SER A O 1
ATOM 672 N N . ASN A 1 85 ? -22.863 2.595 11.014 1.00 89.62 85 ASN A N 1
ATOM 673 C CA . ASN A 1 85 ? -21.836 3.104 10.115 1.00 89.62 85 ASN A CA 1
ATOM 674 C C . ASN A 1 85 ? -22.394 4.285 9.293 1.00 89.62 85 ASN A C 1
ATOM 676 O O . ASN A 1 85 ? -23.332 4.084 8.518 1.00 89.62 85 ASN A O 1
ATOM 680 N N . PRO A 1 86 ? -21.851 5.508 9.440 1.00 88.38 86 PRO A N 1
ATOM 681 C CA . PRO A 1 86 ? -22.346 6.667 8.703 1.00 88.38 86 PRO A CA 1
ATOM 682 C C . PRO A 1 86 ? -21.776 6.751 7.277 1.00 88.38 86 PRO A C 1
ATOM 684 O O . PRO A 1 86 ? -22.201 7.608 6.503 1.00 88.38 86 PRO A O 1
ATOM 687 N N . TYR A 1 87 ? -20.811 5.893 6.929 1.00 89.88 87 TYR A N 1
ATOM 688 C CA . TYR A 1 87 ? -20.066 5.945 5.675 1.00 89.88 87 TYR A CA 1
ATOM 689 C C . TYR A 1 87 ? -20.524 4.870 4.678 1.00 89.88 87 TYR A C 1
ATOM 691 O O . TYR A 1 87 ? -21.031 3.811 5.043 1.00 89.88 87 TYR A O 1
ATOM 699 N N . SER A 1 88 ? -20.297 5.134 3.389 1.00 85.88 88 SER A N 1
ATOM 700 C CA . SER A 1 88 ? -20.581 4.210 2.281 1.00 85.88 88 SER A CA 1
ATOM 701 C C . SER A 1 88 ? -19.366 4.062 1.364 1.00 85.88 88 SER A C 1
ATOM 703 O O . SER A 1 88 ? -18.577 4.997 1.241 1.00 85.88 88 SER A O 1
ATOM 705 N N . GLY A 1 89 ? -19.227 2.923 0.680 1.00 88.56 89 GLY A N 1
ATOM 706 C CA . GLY A 1 89 ? -18.075 2.654 -0.188 1.00 88.56 89 GLY A CA 1
ATOM 707 C C . GLY A 1 89 ? -16.794 2.398 0.611 1.00 88.56 89 GLY A C 1
ATOM 708 O O . GLY A 1 89 ? -16.848 1.798 1.681 1.00 88.56 89 GLY A O 1
ATOM 709 N N . VAL A 1 90 ? -15.651 2.873 0.105 1.00 84.62 90 VAL A N 1
ATOM 710 C CA . VAL A 1 90 ? -14.321 2.593 0.685 1.00 84.62 90 VAL A CA 1
ATOM 711 C C . VAL A 1 90 ? -14.213 3.059 2.141 1.00 84.62 90 VAL A C 1
ATOM 713 O O . VAL A 1 90 ? -13.687 2.330 2.977 1.00 84.62 90 VAL A O 1
ATOM 716 N N . ASP A 1 91 ? -14.760 4.227 2.473 1.00 86.06 91 ASP A N 1
ATOM 717 C CA . ASP A 1 91 ? -14.745 4.747 3.847 1.00 86.06 91 ASP A CA 1
ATOM 718 C C . ASP A 1 91 ? -15.619 3.895 4.781 1.00 86.06 91 ASP 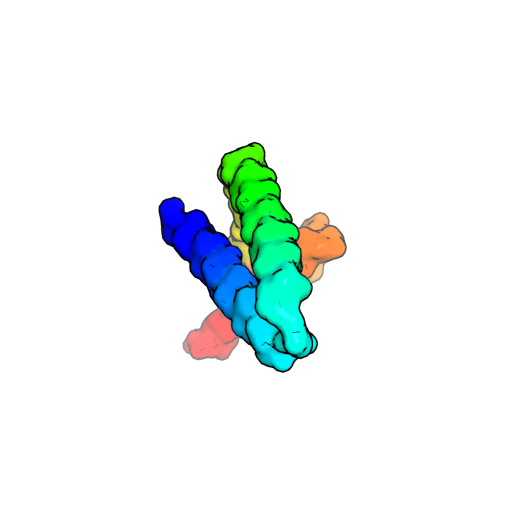A C 1
ATOM 720 O O . ASP A 1 91 ? -15.256 3.642 5.931 1.00 86.06 91 ASP A O 1
ATOM 724 N N . GLY A 1 92 ? -16.726 3.358 4.256 1.00 88.44 92 GLY A N 1
ATOM 725 C CA . GLY A 1 92 ? -17.564 2.383 4.952 1.00 88.44 92 GLY A CA 1
ATOM 726 C C . GLY A 1 92 ? -16.793 1.112 5.300 1.00 88.44 92 GLY A C 1
ATOM 727 O O . GLY A 1 92 ? -16.798 0.694 6.459 1.00 88.44 92 GLY A O 1
ATOM 728 N N . ASP A 1 93 ? -16.064 0.551 4.335 1.00 89.69 93 ASP A N 1
ATOM 729 C CA . ASP A 1 93 ? -15.249 -0.654 4.530 1.00 89.69 93 ASP A CA 1
ATOM 730 C C . ASP A 1 93 ? -14.137 -0.431 5.571 1.00 89.69 93 ASP A C 1
ATOM 732 O O . ASP A 1 93 ? -13.842 -1.305 6.393 1.00 89.69 93 ASP A O 1
ATOM 736 N N . LEU A 1 94 ? -13.521 0.757 5.572 1.00 89.81 94 LEU A N 1
ATOM 737 C CA . LEU A 1 94 ? -12.486 1.133 6.539 1.00 89.81 94 LEU A CA 1
ATOM 738 C C . LEU A 1 94 ? -13.050 1.259 7.959 1.00 89.81 94 LEU A C 1
ATOM 740 O O . LEU A 1 94 ? -12.435 0.756 8.906 1.00 89.81 94 LEU A O 1
ATOM 744 N N . TRP A 1 95 ? -14.225 1.869 8.109 1.00 93.06 95 TRP A N 1
ATOM 745 C CA . TRP A 1 95 ? -14.919 1.967 9.392 1.00 93.06 95 TRP A CA 1
ATOM 746 C C . TRP A 1 95 ? -15.273 0.574 9.927 1.00 93.06 95 TRP A C 1
ATOM 748 O O . TRP A 1 95 ? -14.957 0.233 11.073 1.00 93.06 95 TRP A O 1
ATOM 758 N N . GLU A 1 96 ? -15.838 -0.285 9.073 1.00 91.38 96 GLU A N 1
ATOM 759 C CA . GLU A 1 96 ? -16.178 -1.662 9.434 1.00 91.38 96 GLU A CA 1
ATOM 760 C C . GLU A 1 96 ? -14.953 -2.493 9.821 1.00 91.38 96 GLU A C 1
ATOM 762 O O . GLU A 1 96 ? -15.032 -3.320 10.738 1.00 91.38 96 GLU A O 1
ATOM 767 N N . ALA A 1 97 ? -13.814 -2.282 9.157 1.00 90.00 97 ALA A N 1
ATOM 768 C CA . ALA A 1 97 ? -12.562 -2.944 9.501 1.00 90.00 97 ALA A CA 1
ATOM 769 C C . ALA A 1 97 ? -12.113 -2.582 10.927 1.00 90.00 97 ALA A C 1
ATOM 771 O O . ALA A 1 97 ? -11.720 -3.467 11.696 1.00 90.00 97 ALA A O 1
ATOM 772 N N . GLY A 1 98 ? -12.221 -1.304 11.307 1.00 88.12 98 GLY A N 1
ATOM 773 C CA . GLY A 1 98 ? -11.952 -0.830 12.667 1.00 88.12 98 GLY A CA 1
ATOM 774 C C . GLY A 1 98 ? -12.897 -1.437 13.709 1.00 88.12 98 GLY A C 1
ATOM 775 O O . GLY A 1 98 ? -12.446 -1.970 14.730 1.00 88.12 98 GLY A O 1
ATOM 776 N N . TYR A 1 99 ? -14.200 -1.433 13.413 1.00 89.94 99 TYR A N 1
ATOM 777 C CA . TYR A 1 99 ? -15.243 -2.011 14.265 1.00 89.94 99 TYR A CA 1
ATOM 778 C C . TYR A 1 99 ? -15.028 -3.515 14.491 1.00 89.94 99 TYR A C 1
ATOM 780 O O . TYR A 1 99 ? -14.970 -3.994 15.626 1.00 89.94 99 TYR A O 1
ATOM 788 N N . THR A 1 100 ? -14.833 -4.270 13.410 1.00 89.12 100 THR A N 1
ATOM 789 C CA . THR A 1 100 ? -14.679 -5.732 13.440 1.00 89.12 100 THR A CA 1
ATOM 790 C C . THR A 1 100 ? -13.408 -6.153 14.177 1.00 89.12 100 THR A C 1
ATOM 792 O O . THR A 1 100 ? -13.430 -7.099 14.969 1.00 89.12 100 THR A O 1
ATOM 795 N N . ALA A 1 101 ? -12.298 -5.434 13.977 1.00 87.88 101 ALA A N 1
ATOM 796 C CA . ALA A 1 101 ? -11.053 -5.690 14.699 1.00 87.88 101 ALA A CA 1
ATOM 797 C C . ALA A 1 101 ? -11.214 -5.513 16.220 1.00 87.88 101 ALA A C 1
ATOM 799 O O . ALA A 1 101 ? -10.639 -6.282 16.995 1.00 87.88 101 ALA A O 1
ATOM 800 N N . SER A 1 102 ? -12.006 -4.524 16.645 1.00 84.50 102 SER A N 1
ATOM 801 C CA . SER A 1 102 ? -12.337 -4.293 18.055 1.00 84.50 102 SER A CA 1
ATOM 802 C C . SER A 1 102 ? -13.248 -5.394 18.611 1.00 84.50 102 SER A C 1
ATOM 804 O O . SER A 1 102 ? -12.942 -5.984 19.648 1.00 84.50 102 SER A O 1
ATOM 806 N N . ASN A 1 103 ? -14.301 -5.757 17.873 1.00 83.00 103 ASN A N 1
ATOM 807 C CA . ASN A 1 103 ? -15.251 -6.796 18.271 1.00 83.00 103 ASN A CA 1
ATOM 808 C C . ASN A 1 103 ? -14.569 -8.161 18.463 1.00 83.00 103 ASN A C 1
ATOM 810 O O . ASN A 1 103 ? -14.750 -8.825 19.480 1.00 83.00 103 ASN A O 1
ATOM 814 N N . ASN A 1 104 ? -13.688 -8.541 17.533 1.00 78.88 104 ASN A N 1
ATOM 815 C CA . ASN A 1 104 ? -12.926 -9.789 17.611 1.00 78.88 104 ASN A CA 1
ATOM 816 C C . ASN A 1 104 ? -11.953 -9.829 18.798 1.00 78.88 104 ASN A C 1
ATOM 818 O O . ASN A 1 104 ? -11.670 -10.907 19.319 1.00 78.88 104 ASN A O 1
ATOM 822 N N . LYS A 1 105 ? -11.427 -8.676 19.235 1.00 74.38 105 LYS A N 1
ATOM 823 C CA . LYS A 1 105 ? -10.622 -8.591 20.463 1.00 74.38 105 LYS A CA 1
ATOM 824 C C . LYS A 1 105 ? -11.485 -8.737 21.714 1.00 74.38 105 LYS A C 1
ATOM 826 O O . LYS A 1 105 ? -11.050 -9.406 22.641 1.00 74.38 105 LYS A O 1
ATOM 831 N N . LYS A 1 106 ? -12.694 -8.169 21.710 1.00 64.19 106 LYS A N 1
ATOM 832 C CA . LYS A 1 106 ? -13.671 -8.285 22.804 1.00 64.19 106 LYS A CA 1
ATOM 833 C C . LYS A 1 106 ? -14.135 -9.730 23.018 1.00 64.19 106 LYS A C 1
ATOM 835 O O . LYS A 1 106 ? -14.278 -10.146 24.152 1.00 64.19 106 LYS A O 1
ATOM 840 N N . ILE A 1 107 ? -14.323 -10.498 21.940 1.00 64.12 107 ILE A N 1
ATOM 841 C CA . ILE A 1 107 ? -14.749 -11.913 21.993 1.00 64.12 107 ILE A CA 1
ATOM 842 C C . ILE A 1 107 ? -13.628 -12.848 22.494 1.00 64.12 107 ILE A C 1
ATOM 844 O O . ILE A 1 107 ? -13.903 -13.941 22.980 1.00 64.12 107 ILE A O 1
ATOM 848 N N . LYS A 1 108 ? -12.357 -12.450 22.346 1.00 61.25 108 LYS A N 1
ATOM 849 C CA . LYS A 1 108 ? -11.190 -13.248 22.767 1.00 61.25 108 LYS A CA 1
ATOM 850 C C . LYS A 1 108 ? -10.716 -12.962 24.200 1.00 61.25 108 LYS A C 1
ATOM 852 O O . LYS A 1 108 ? -9.779 -13.629 24.636 1.00 61.25 108 LYS A O 1
ATOM 857 N N . GLN A 1 109 ? -11.291 -11.968 24.877 1.00 51.66 109 GLN A N 1
ATOM 858 C CA . GLN A 1 109 ? -11.056 -11.668 26.296 1.00 51.66 109 GLN A CA 1
ATOM 859 C C . GLN A 1 109 ? -12.139 -12.312 27.154 1.00 51.66 109 GLN A C 1
ATOM 861 O O . GLN A 1 109 ? -11.782 -12.738 28.272 1.00 51.66 109 GLN A O 1
#